Protein AF-A0A0C2V522-F1 (afdb_monomer_lite)

Secondary structure (DSSP, 8-state):
-------------------------PPPEEEEETTEEEEE-TTS-EEEEEEEEETTEEEEEETTS-EEEEEE--TTPPTTS-----

pLDDT: mean 73.03, std 18.6, range [40.16, 92.44]

Foldseek 3Di:
DDDDDDDDDDPPPPPPPPPPPCPPPDPFDWDDDPPWIFTADPVRHTQFTWDDPDFQWIFTAGPVRDGPDIGGDHGQDDPPDPRPDD

Structure (mmCIF, N/CA/C/O backbone):
data_AF-A0A0C2V522-F1
#
_entry.id   AF-A0A0C2V522-F1
#
loop_
_atom_site.group_PDB
_atom_site.id
_atom_site.type_symbol
_atom_site.label_atom_id
_atom_site.label_alt_id
_atom_site.label_comp_id
_atom_site.label_asym_id
_atom_site.label_entity_id
_atom_site.label_seq_id
_atom_site.pdbx_PDB_ins_code
_atom_site.Cartn_x
_atom_site.Cartn_y
_atom_site.Cartn_z
_atom_site.occupancy
_atom_site.B_iso_or_equiv
_atom_site.auth_seq_id
_atom_site.auth_comp_id
_atom_site.auth_asym_id
_atom_site.auth_atom_id
_atom_site.pdbx_PDB_model_num
ATOM 1 N N . MET A 1 1 ? -49.862 37.120 48.989 1.00 46.59 1 MET A N 1
ATOM 2 C CA . MET A 1 1 ? -49.437 37.067 47.575 1.00 46.59 1 MET A CA 1
ATOM 3 C C . MET A 1 1 ? -47.918 37.026 47.575 1.00 46.59 1 MET A C 1
ATOM 5 O O . MET A 1 1 ? -47.303 38.051 47.822 1.00 46.59 1 MET A O 1
ATOM 9 N N . ALA A 1 2 ? -47.323 35.840 47.446 1.00 40.16 2 ALA A N 1
ATOM 10 C CA . ALA A 1 2 ? -45.872 35.668 47.409 1.00 40.16 2 ALA A CA 1
ATOM 11 C C . ALA A 1 2 ? -45.518 35.084 46.039 1.00 40.16 2 ALA A C 1
ATOM 13 O O . ALA A 1 2 ? -45.932 33.975 45.712 1.00 40.16 2 ALA A O 1
ATOM 14 N N . SER A 1 3 ? -44.850 35.895 45.221 1.00 41.38 3 SER A N 1
ATOM 15 C CA . SER A 1 3 ? -44.381 35.537 43.884 1.00 41.38 3 SER A CA 1
ATOM 16 C C . SER A 1 3 ? -43.177 34.606 44.024 1.00 41.38 3 SER A C 1
ATOM 18 O O . SER A 1 3 ? -42.177 34.985 44.633 1.00 41.38 3 SER A O 1
ATOM 20 N N . MET A 1 4 ? -43.296 33.372 43.533 1.00 42.56 4 MET A N 1
ATOM 21 C CA . MET A 1 4 ? -42.229 32.373 43.561 1.00 42.56 4 MET A CA 1
ATOM 22 C C . MET A 1 4 ? -41.345 32.498 42.316 1.00 42.56 4 MET A C 1
ATOM 24 O O . MET A 1 4 ? -41.809 32.389 41.185 1.00 42.56 4 MET A O 1
ATOM 28 N N . ASN A 1 5 ? -40.065 32.733 42.601 1.00 46.88 5 ASN A N 1
ATOM 29 C CA . ASN A 1 5 ? -38.871 32.725 41.761 1.00 46.88 5 ASN A CA 1
ATOM 30 C C . ASN A 1 5 ? -38.956 31.945 40.436 1.00 46.88 5 ASN A C 1
ATOM 32 O O . ASN A 1 5 ? -39.045 30.719 40.419 1.00 46.88 5 ASN A O 1
ATOM 36 N N . THR A 1 6 ? -38.756 32.656 39.328 1.00 52.34 6 THR A N 1
ATOM 37 C CA . THR A 1 6 ? -38.333 32.087 38.044 1.00 52.34 6 THR A CA 1
ATOM 38 C C . THR A 1 6 ? -36.822 31.856 38.046 1.00 52.34 6 THR A C 1
ATOM 40 O O . THR A 1 6 ? -36.037 32.802 37.970 1.00 52.34 6 THR A O 1
ATOM 43 N N . THR A 1 7 ? -36.410 30.596 38.128 1.00 53.47 7 THR A N 1
ATOM 44 C CA . THR A 1 7 ? -35.025 30.148 37.932 1.00 53.47 7 THR A CA 1
ATOM 45 C C . THR A 1 7 ? -34.674 30.194 36.436 1.00 53.47 7 THR A C 1
ATOM 47 O O . THR A 1 7 ? -35.424 29.624 35.642 1.00 53.47 7 THR A O 1
ATOM 50 N N . PRO A 1 8 ? -33.564 30.817 36.000 1.00 51.12 8 PRO A N 1
ATOM 51 C CA . PRO A 1 8 ? -33.135 30.715 34.609 1.00 51.12 8 PRO A CA 1
ATOM 52 C C . PRO A 1 8 ? -32.456 29.360 34.363 1.00 51.12 8 PRO A C 1
ATOM 54 O O . PRO A 1 8 ? -31.426 29.041 34.956 1.00 51.12 8 PRO A O 1
ATOM 57 N N . THR A 1 9 ? -33.038 28.554 33.475 1.00 46.09 9 THR A N 1
ATOM 58 C CA . THR A 1 9 ? -32.465 27.293 32.992 1.00 46.09 9 THR A CA 1
ATOM 59 C C . THR A 1 9 ? -31.193 27.584 32.193 1.00 46.09 9 THR A C 1
ATOM 61 O O . THR A 1 9 ? -31.254 28.079 31.069 1.00 46.09 9 THR A O 1
ATOM 64 N N . ILE A 1 10 ? -30.027 27.294 32.768 1.00 54.06 10 ILE A N 1
ATOM 65 C CA . ILE A 1 10 ? -28.737 27.381 32.074 1.00 54.06 10 ILE A CA 1
ATOM 66 C C . ILE A 1 10 ? -28.645 26.189 31.115 1.00 54.06 10 ILE A C 1
ATOM 68 O O . ILE A 1 10 ? -28.456 25.050 31.538 1.00 54.06 10 ILE A O 1
ATOM 72 N N . ALA A 1 11 ? -28.800 26.444 29.817 1.00 44.62 11 ALA A N 1
ATOM 73 C CA . ALA A 1 11 ? -28.525 25.461 28.779 1.00 44.62 11 ALA A CA 1
ATOM 74 C C . ALA A 1 11 ? -27.004 25.257 28.675 1.00 44.62 11 ALA A C 1
ATOM 76 O O . ALA A 1 11 ? -26.287 26.084 28.114 1.00 44.62 11 ALA A O 1
ATOM 77 N N . VAL A 1 12 ? -26.500 24.163 29.247 1.00 48.72 12 VAL A N 1
ATOM 78 C CA . VAL A 1 12 ? -25.108 23.739 29.073 1.00 48.72 12 VAL A CA 1
ATOM 79 C C . VAL A 1 12 ? -24.969 23.158 27.667 1.00 48.72 12 VAL A C 1
ATOM 81 O O . VAL A 1 12 ? -25.355 22.021 27.404 1.00 48.72 12 VAL A O 1
ATOM 84 N N . LEU A 1 13 ? -24.436 23.961 26.747 1.00 41.84 13 LEU A N 1
ATOM 85 C CA . LEU A 1 13 ? -23.977 23.497 25.442 1.00 41.84 13 LEU A CA 1
ATOM 86 C C . LEU A 1 13 ? -22.751 22.604 25.670 1.00 41.84 13 LEU A C 1
ATOM 88 O O . LEU A 1 13 ? -21.643 23.093 2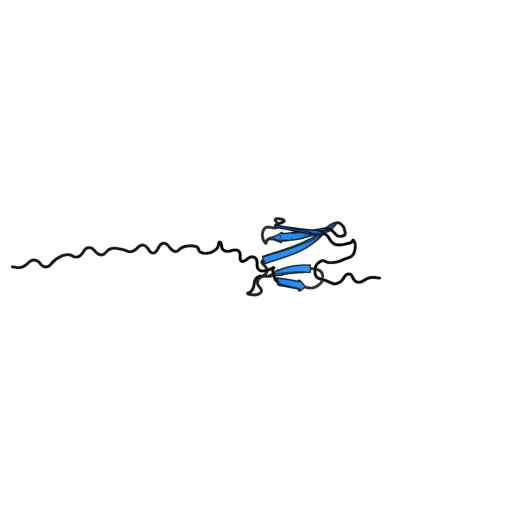5.885 1.00 41.84 13 LEU A O 1
ATOM 92 N N . ILE A 1 14 ? -22.959 21.287 25.665 1.00 53.66 14 ILE A N 1
ATOM 93 C CA . ILE A 1 14 ? -21.874 20.307 25.719 1.00 53.66 14 ILE A CA 1
ATOM 94 C C . ILE A 1 14 ? -21.143 20.387 24.379 1.00 53.66 14 ILE A C 1
ATOM 96 O O . ILE A 1 14 ? -21.564 19.808 23.375 1.00 53.66 14 ILE A O 1
ATOM 100 N N . LEU A 1 15 ? -20.057 21.158 24.366 1.00 45.19 15 LEU A N 1
ATOM 101 C CA . LEU A 1 15 ? -19.109 21.214 23.268 1.00 45.19 15 LEU A CA 1
ATOM 102 C C . LEU A 1 15 ? -18.517 19.808 23.127 1.00 45.19 15 LEU A C 1
ATOM 104 O O . LEU A 1 15 ? -17.670 19.391 23.914 1.00 45.19 15 LEU A O 1
ATOM 108 N N . SER A 1 16 ? -19.049 19.047 22.172 1.00 50.81 16 SER A N 1
ATOM 109 C CA . SER A 1 16 ? -18.587 17.702 21.849 1.00 50.81 16 SER A CA 1
ATOM 110 C C . SER A 1 16 ? -17.171 17.830 21.307 1.00 50.81 16 SER A C 1
ATOM 112 O O . SER A 1 16 ? -16.958 18.137 20.136 1.00 50.81 16 SER A O 1
ATOM 114 N N . THR A 1 17 ? -16.194 17.682 22.195 1.00 48.00 17 THR A N 1
ATOM 115 C CA . THR A 1 17 ? -14.783 17.636 21.849 1.00 48.00 17 THR A CA 1
ATOM 116 C C . THR A 1 17 ? -14.590 16.489 20.870 1.00 48.00 17 THR A C 1
ATOM 118 O O . THR A 1 17 ? -14.735 15.325 21.238 1.00 48.00 17 THR A O 1
ATOM 121 N N . ALA A 1 18 ? -14.270 16.818 19.621 1.00 43.91 18 ALA A N 1
ATOM 122 C CA . ALA A 1 18 ? -13.722 15.875 18.663 1.00 43.91 18 ALA A CA 1
ATOM 123 C C . ALA A 1 18 ? -12.315 15.476 19.138 1.00 43.91 18 ALA A C 1
ATOM 125 O O . ALA A 1 18 ? -11.297 15.972 18.657 1.00 43.91 18 ALA A O 1
ATOM 126 N N . THR A 1 19 ? -12.251 14.606 20.144 1.00 45.38 19 THR A N 1
ATOM 127 C CA . THR A 1 19 ? -11.041 13.895 20.552 1.00 45.38 19 THR A CA 1
ATOM 128 C C . THR A 1 19 ? -10.737 12.856 19.483 1.00 45.38 19 THR A C 1
ATOM 130 O O . THR A 1 19 ? -11.080 11.681 19.575 1.00 45.38 19 THR A O 1
ATOM 133 N N . SER A 1 20 ? -10.121 13.303 18.398 1.00 44.78 20 SER A N 1
ATOM 134 C CA . SER A 1 20 ? -9.595 12.423 17.353 1.00 44.78 20 SER A CA 1
ATOM 135 C C . SER A 1 20 ? -8.256 12.959 16.861 1.00 44.78 20 SER A C 1
ATOM 137 O O . SER A 1 20 ? -8.021 13.068 15.667 1.00 44.78 20 SER A O 1
ATOM 139 N N . ALA A 1 21 ? -7.388 13.363 17.788 1.00 42.81 21 ALA A N 1
ATOM 140 C CA . ALA A 1 21 ? -6.057 13.873 17.457 1.00 42.81 21 ALA A CA 1
ATOM 141 C C . ALA A 1 21 ? -4.969 13.351 18.404 1.00 42.81 21 ALA A C 1
ATOM 143 O O . ALA A 1 21 ? -3.921 13.964 18.558 1.00 42.81 21 ALA A O 1
ATOM 144 N N . LEU A 1 22 ? -5.201 12.196 19.028 1.00 44.00 22 LEU A N 1
ATOM 145 C CA . LEU A 1 22 ? -4.114 11.381 19.550 1.00 44.00 22 LEU A CA 1
ATOM 146 C C . LEU A 1 22 ? -3.953 10.244 18.552 1.00 44.00 22 LEU A C 1
ATOM 148 O O . LEU A 1 22 ? -4.522 9.168 18.717 1.00 44.00 22 LEU A O 1
ATOM 152 N N . ALA A 1 23 ? -3.244 10.529 17.458 1.00 48.53 23 ALA A N 1
ATOM 153 C CA . ALA A 1 23 ? -2.625 9.478 16.673 1.00 48.53 23 ALA A CA 1
ATOM 154 C C . ALA A 1 23 ? -1.655 8.783 17.629 1.00 48.53 23 ALA A C 1
ATOM 156 O O . ALA A 1 23 ? -0.540 9.248 17.848 1.00 48.53 23 ALA A O 1
ATOM 157 N N . ALA A 1 24 ? -2.142 7.746 18.310 1.00 47.19 24 ALA A N 1
ATOM 158 C CA . ALA A 1 24 ? -1.284 6.852 19.049 1.00 47.19 24 ALA A CA 1
ATOM 159 C C . ALA A 1 24 ? -0.216 6.393 18.058 1.00 47.19 24 ALA A C 1
ATOM 161 O O . ALA A 1 24 ? -0.552 5.884 16.985 1.00 47.19 24 ALA A O 1
ATOM 162 N N . ASP A 1 25 ? 1.050 6.599 18.412 1.00 55.16 25 ASP A N 1
ATOM 163 C CA . ASP A 1 25 ? 2.236 6.130 17.688 1.00 55.16 25 ASP A CA 1
ATOM 164 C C . ASP A 1 25 ? 2.345 4.593 17.792 1.00 55.16 25 ASP A C 1
ATOM 166 O O . ASP A 1 25 ? 3.378 3.997 18.080 1.00 55.16 25 ASP A O 1
ATOM 170 N N . THR A 1 26 ? 1.206 3.915 17.665 1.00 57.12 26 THR A N 1
ATOM 171 C CA . THR A 1 26 ? 1.123 2.476 17.541 1.00 57.12 26 THR A CA 1
ATOM 172 C C . THR A 1 26 ? 1.469 2.127 16.105 1.00 57.12 26 THR A C 1
ATOM 174 O O . THR A 1 26 ? 0.829 2.657 15.188 1.00 57.12 26 T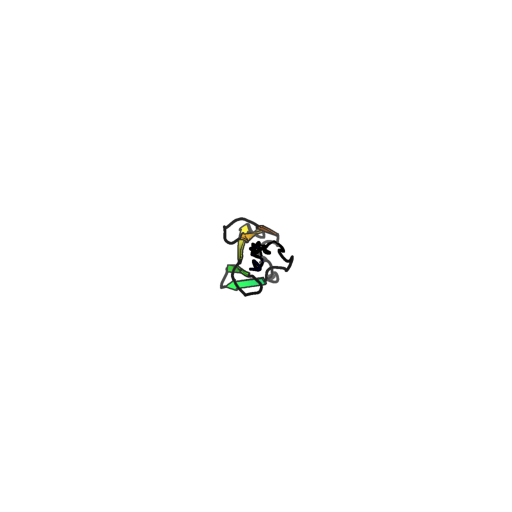HR A O 1
ATOM 177 N N . PRO A 1 27 ? 2.446 1.233 15.887 1.00 62.34 27 PRO A N 1
ATOM 178 C CA . PRO A 1 27 ? 2.778 0.790 14.547 1.00 62.34 27 PRO A CA 1
ATOM 179 C C . PRO A 1 27 ? 1.514 0.222 13.883 1.00 62.34 27 PRO A C 1
ATOM 181 O O . PRO A 1 27 ? 0.794 -0.561 14.515 1.00 62.34 27 PRO A O 1
ATOM 184 N N . PRO A 1 28 ? 1.203 0.625 12.637 1.00 71.12 28 PRO A N 1
ATOM 185 C CA . PRO A 1 28 ? 0.046 0.098 11.936 1.00 71.12 28 PRO A CA 1
ATOM 186 C C . PRO A 1 28 ? 0.197 -1.415 11.794 1.00 71.12 28 PRO A C 1
ATOM 188 O O . PRO A 1 28 ? 1.279 -1.922 11.490 1.00 71.12 28 PRO A O 1
ATOM 191 N N . SER A 1 29 ? -0.898 -2.138 12.005 1.00 85.25 29 SER A N 1
ATOM 192 C CA . SER A 1 29 ? -0.927 -3.565 11.700 1.00 85.25 29 SER A CA 1
ATOM 193 C C . SER A 1 29 ? -0.926 -3.754 10.187 1.00 85.25 29 SER A C 1
ATOM 195 O O . SER A 1 29 ? -1.350 -2.870 9.441 1.00 85.25 29 SER A O 1
ATOM 197 N N . ILE A 1 30 ? -0.443 -4.902 9.719 1.00 87.75 30 ILE A N 1
ATOM 198 C CA . ILE A 1 30 ? -0.295 -5.174 8.289 1.00 87.75 30 ILE A CA 1
ATOM 199 C C . ILE A 1 30 ? -1.132 -6.388 7.919 1.00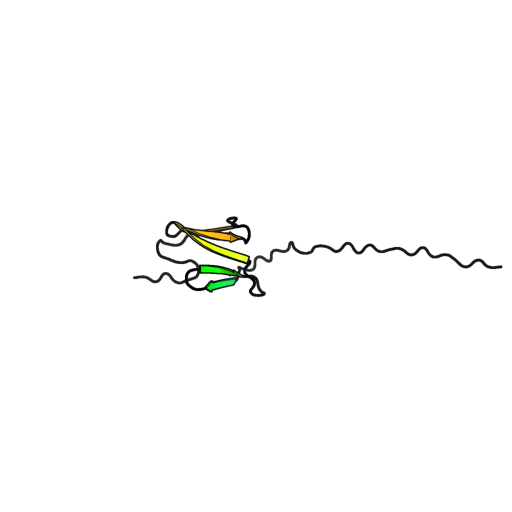 87.75 30 ILE A C 1
ATOM 201 O O . ILE A 1 30 ? -1.118 -7.402 8.616 1.00 87.75 30 ILE A O 1
ATOM 205 N N . ARG A 1 31 ? -1.859 -6.284 6.809 1.00 88.50 31 ARG A N 1
ATOM 206 C CA . ARG A 1 31 ? -2.614 -7.386 6.212 1.00 88.50 31 ARG A CA 1
ATOM 207 C C . ARG A 1 31 ? -2.111 -7.620 4.795 1.00 88.50 31 ARG A C 1
ATOM 209 O O . ARG A 1 31 ? -2.064 -6.687 4.000 1.00 88.50 31 ARG A O 1
ATOM 216 N N . VAL A 1 32 ? -1.776 -8.865 4.473 1.00 87.00 32 VAL A N 1
ATOM 217 C CA . VAL A 1 32 ? -1.370 -9.271 3.122 1.00 87.00 32 VAL A CA 1
ATOM 218 C C . VAL A 1 32 ? -2.519 -10.037 2.475 1.00 87.00 32 VAL A C 1
ATOM 220 O O . VAL A 1 32 ? -3.040 -10.982 3.066 1.00 87.00 32 VAL A O 1
ATOM 223 N N . ILE A 1 33 ? -2.938 -9.616 1.281 1.00 84.75 33 ILE A N 1
ATOM 224 C CA . ILE A 1 33 ? -3.968 -10.291 0.481 1.00 84.75 33 ILE A CA 1
ATOM 225 C C . ILE A 1 33 ? -3.401 -10.501 -0.922 1.00 84.75 33 ILE A C 1
ATOM 227 O O . ILE A 1 33 ? -3.191 -9.547 -1.671 1.00 84.75 33 ILE A O 1
ATOM 231 N N . GLY A 1 34 ? -3.127 -11.757 -1.280 1.00 83.50 34 GLY A N 1
ATOM 232 C CA . GLY A 1 34 ? -2.421 -12.076 -2.520 1.00 83.50 34 GLY A CA 1
ATOM 233 C C . GLY A 1 34 ? -1.044 -11.407 -2.552 1.00 83.50 34 GLY A C 1
ATOM 234 O O . GLY A 1 34 ? -0.215 -11.662 -1.686 1.00 83.50 34 GLY A O 1
ATOM 235 N N . GLN A 1 35 ? -0.818 -10.538 -3.540 1.00 78.31 35 GLN A N 1
ATOM 236 C CA . GLN A 1 35 ? 0.428 -9.772 -3.697 1.00 78.31 35 GLN A CA 1
ATOM 237 C C . GLN A 1 35 ? 0.342 -8.344 -3.123 1.00 78.31 35 GLN A C 1
ATOM 239 O O . GLN A 1 35 ? 1.282 -7.565 -3.264 1.00 78.31 35 GLN A O 1
ATOM 244 N N . GLN A 1 36 ? -0.785 -7.969 -2.512 1.00 83.06 36 GLN A N 1
ATOM 245 C CA . GLN A 1 36 ? -1.025 -6.616 -2.009 1.00 83.06 36 GLN A CA 1
ATOM 246 C C . GLN A 1 36 ? -0.859 -6.555 -0.492 1.00 83.06 36 GLN A C 1
ATOM 248 O O . GLN A 1 36 ? -1.292 -7.450 0.236 1.00 83.06 36 GLN A O 1
ATOM 253 N N . VAL A 1 37 ? -0.253 -5.466 -0.020 1.00 87.81 37 VAL A N 1
ATOM 254 C CA . VAL A 1 37 ? 0.009 -5.216 1.397 1.00 87.81 37 VAL A CA 1
ATOM 255 C C . VAL A 1 37 ? -0.797 -3.998 1.839 1.00 87.81 37 VAL A C 1
ATOM 257 O O . VAL A 1 37 ? -0.739 -2.941 1.214 1.00 87.81 37 VAL A O 1
ATOM 260 N N . TYR A 1 38 ? -1.549 -4.141 2.923 1.00 89.75 38 TYR A N 1
ATOM 261 C CA . TYR A 1 38 ? -2.432 -3.117 3.471 1.00 89.75 38 TYR A CA 1
ATOM 262 C C . TYR A 1 38 ? -2.016 -2.761 4.889 1.00 89.75 38 TYR A C 1
ATOM 264 O O . TYR A 1 38 ? -1.661 -3.646 5.668 1.00 89.75 38 TYR A O 1
ATOM 272 N N . THR A 1 39 ? -2.124 -1.486 5.247 1.00 89.31 39 THR A N 1
ATOM 273 C CA . THR A 1 39 ? -2.101 -1.079 6.653 1.00 89.31 39 THR A CA 1
ATOM 274 C C . THR A 1 39 ? -3.513 -1.170 7.210 1.00 89.31 39 THR A C 1
ATOM 276 O O . THR A 1 39 ? -4.476 -0.802 6.532 1.00 89.31 39 THR A O 1
ATOM 279 N N . VAL A 1 40 ? -3.654 -1.669 8.434 1.00 90.31 40 VAL A N 1
ATOM 280 C CA . VAL A 1 40 ? -4.939 -1.780 9.125 1.00 90.31 40 VAL A CA 1
ATOM 281 C C . VAL A 1 40 ? -4.880 -1.157 10.517 1.00 90.31 40 VAL A C 1
ATOM 283 O O . VAL A 1 40 ? -3.827 -1.136 11.161 1.00 90.31 40 VAL A O 1
ATOM 286 N N . ASP A 1 41 ? -6.013 -0.624 10.968 1.00 87.50 41 ASP A N 1
ATOM 287 C CA . ASP A 1 41 ? -6.182 -0.135 12.336 1.00 87.50 41 ASP A CA 1
ATOM 288 C C . ASP A 1 41 ? -6.332 -1.298 13.338 1.00 87.50 41 ASP A C 1
ATOM 290 O O . ASP A 1 41 ? -6.407 -2.473 12.973 1.00 87.50 41 ASP A O 1
ATOM 294 N N . GLN A 1 42 ? -6.420 -0.965 14.628 1.00 84.62 42 GLN A N 1
ATOM 295 C CA . GLN A 1 42 ? -6.617 -1.945 15.706 1.00 84.62 42 GLN A CA 1
ATOM 296 C C . GLN A 1 42 ? -7.948 -2.711 15.617 1.00 84.62 42 GLN A C 1
ATOM 298 O O . GLN A 1 42 ? -8.103 -3.752 16.249 1.00 84.62 42 GLN A O 1
ATOM 303 N N . ARG A 1 43 ? -8.919 -2.203 14.851 1.00 86.56 43 ARG A N 1
ATOM 304 C CA . ARG A 1 43 ? -10.216 -2.845 14.599 1.00 86.56 43 ARG A CA 1
ATOM 305 C C . ARG A 1 43 ? -10.182 -3.716 13.337 1.00 86.56 43 ARG A C 1
ATOM 307 O O . ARG A 1 43 ? -11.176 -4.359 13.014 1.00 86.56 43 ARG A O 1
ATOM 314 N N . GLY A 1 44 ? -9.050 -3.752 12.632 1.00 84.62 44 GLY A N 1
ATOM 315 C CA . GLY A 1 44 ? -8.843 -4.514 11.408 1.00 84.62 44 GLY A CA 1
ATOM 316 C C . GLY A 1 44 ? -9.318 -3.817 10.132 1.00 84.62 44 GLY A C 1
ATOM 317 O O . GLY A 1 44 ? -9.283 -4.462 9.077 1.00 84.62 44 GLY A O 1
ATOM 318 N N . ASN A 1 45 ? -9.730 -2.546 10.191 1.00 88.88 45 ASN A N 1
ATOM 319 C CA . ASN A 1 45 ? -10.124 -1.774 9.011 1.00 88.88 45 ASN A CA 1
ATOM 320 C C . ASN A 1 45 ? -8.894 -1.344 8.220 1.00 88.88 45 ASN A C 1
ATOM 322 O O . ASN A 1 45 ? -7.889 -0.946 8.800 1.00 88.88 45 ASN A O 1
ATOM 326 N N . THR A 1 46 ? -8.992 -1.353 6.893 1.00 90.56 46 THR A N 1
ATOM 327 C CA . THR A 1 46 ? -7.905 -0.889 6.020 1.00 90.56 46 THR A CA 1
ATOM 328 C C . THR A 1 46 ? -7.741 0.622 6.121 1.00 90.56 46 THR A C 1
ATOM 330 O O . THR A 1 46 ? -8.674 1.364 5.832 1.00 90.56 46 THR A O 1
ATOM 333 N N . THR A 1 47 ? -6.548 1.080 6.485 1.00 90.00 47 THR A N 1
ATOM 334 C CA . THR A 1 47 ? -6.177 2.499 6.613 1.00 90.00 47 THR A CA 1
ATOM 335 C C . THR A 1 47 ? -5.280 2.987 5.479 1.00 90.00 47 THR A C 1
ATOM 337 O O . THR A 1 47 ? -5.042 4.187 5.356 1.00 90.00 47 THR A O 1
ATOM 340 N N . GLY A 1 48 ? -4.788 2.076 4.642 1.00 91.56 48 GLY A N 1
ATOM 341 C CA . GLY A 1 48 ? -3.842 2.405 3.590 1.00 91.56 48 GLY A CA 1
ATOM 342 C C . GLY A 1 48 ? -3.295 1.180 2.872 1.00 91.56 48 GLY A C 1
ATOM 343 O O . GLY A 1 48 ? -3.669 0.037 3.152 1.00 91.56 48 GLY A O 1
ATOM 344 N N . THR A 1 49 ? -2.393 1.432 1.932 1.00 92.44 49 THR A N 1
ATOM 345 C CA . THR A 1 49 ? -1.754 0.408 1.096 1.00 92.44 49 THR A CA 1
ATOM 346 C C . THR A 1 49 ? -0.254 0.619 1.054 1.00 92.44 49 THR A C 1
ATOM 348 O O . THR A 1 49 ? 0.203 1.758 1.024 1.00 92.44 49 THR A O 1
ATOM 351 N N . ILE A 1 50 ? 0.510 -0.462 0.978 1.00 91.25 50 ILE A N 1
ATOM 352 C CA . ILE A 1 50 ? 1.957 -0.429 0.795 1.00 91.25 50 ILE A CA 1
ATOM 353 C C . ILE A 1 50 ? 2.257 -0.968 -0.600 1.00 91.25 50 ILE A C 1
ATOM 355 O O . ILE A 1 50 ? 1.863 -2.087 -0.932 1.00 91.25 50 ILE A O 1
ATOM 359 N N . ARG A 1 51 ? 2.931 -0.166 -1.427 1.00 90.12 51 A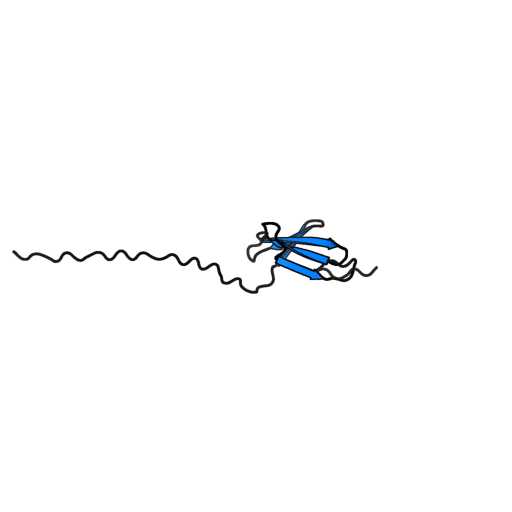RG A N 1
ATOM 360 C CA . ARG A 1 51 ? 3.266 -0.529 -2.810 1.00 90.12 51 ARG A CA 1
ATOM 361 C C . ARG A 1 51 ? 4.729 -0.271 -3.119 1.00 90.12 51 ARG A C 1
ATOM 363 O O . ARG A 1 51 ? 5.275 0.740 -2.688 1.00 90.12 51 ARG A O 1
ATOM 370 N N . GLU A 1 52 ? 5.336 -1.141 -3.909 1.00 89.56 52 GLU A N 1
ATOM 371 C CA . GLU A 1 52 ? 6.662 -0.899 -4.470 1.00 89.56 52 GLU A CA 1
ATOM 372 C C . GLU A 1 52 ? 6.540 0.050 -5.668 1.00 89.56 52 GLU A C 1
ATOM 374 O O . GLU A 1 52 ? 5.715 -0.169 -6.557 1.00 89.56 52 GLU A O 1
ATOM 379 N N . LEU A 1 53 ? 7.318 1.132 -5.673 1.00 87.81 53 LEU A N 1
ATOM 380 C CA . LEU A 1 53 ? 7.393 2.063 -6.807 1.00 87.81 53 LEU A CA 1
ATOM 381 C C . LEU A 1 53 ? 8.613 1.818 -7.686 1.00 87.81 53 LEU A C 1
ATOM 383 O O . LEU A 1 53 ? 8.548 1.973 -8.902 1.00 87.81 53 LEU A O 1
ATOM 387 N N . SER A 1 54 ? 9.723 1.441 -7.068 1.00 88.38 54 SER A N 1
ATOM 388 C CA . SER A 1 54 ? 10.935 0.987 -7.739 1.00 88.38 54 SER A CA 1
ATOM 389 C C . SER A 1 54 ? 11.574 -0.100 -6.877 1.00 88.38 54 SER A C 1
ATOM 391 O O . SER A 1 54 ? 11.276 -0.134 -5.684 1.00 88.38 54 SER A O 1
ATOM 393 N N . PRO A 1 55 ? 12.454 -0.959 -7.418 1.00 88.75 55 PRO A N 1
ATOM 394 C CA . PRO A 1 55 ? 13.041 -2.058 -6.654 1.00 88.75 55 PRO A CA 1
ATOM 395 C C . PRO A 1 55 ? 13.625 -1.597 -5.311 1.00 88.75 55 PRO A C 1
ATOM 397 O O . PRO A 1 55 ? 14.511 -0.740 -5.283 1.00 88.75 55 PRO A O 1
ATOM 400 N N . GLY A 1 56 ? 13.108 -2.138 -4.206 1.00 86.38 56 GLY A N 1
ATOM 401 C CA . GLY A 1 56 ? 13.519 -1.786 -2.842 1.00 86.38 56 GLY A CA 1
ATOM 402 C C . GLY A 1 56 ? 12.953 -0.465 -2.301 1.00 86.38 56 GLY A C 1
ATOM 403 O O . GLY A 1 56 ? 13.267 -0.076 -1.179 1.00 86.38 56 GLY A O 1
ATOM 404 N N . ASN A 1 57 ? 12.110 0.239 -3.057 1.00 90.50 57 ASN A N 1
ATOM 405 C CA . ASN A 1 57 ? 11.470 1.485 -2.642 1.00 90.50 57 ASN A CA 1
ATOM 406 C C . ASN A 1 57 ? 9.955 1.309 -2.537 1.00 90.50 57 ASN A C 1
ATOM 408 O O . ASN A 1 57 ? 9.232 1.251 -3.539 1.00 90.50 57 ASN A O 1
ATOM 412 N N . TRP A 1 58 ? 9.479 1.277 -1.299 1.00 90.62 58 TRP A N 1
ATOM 413 C CA . TRP A 1 58 ? 8.092 1.025 -0.957 1.00 90.62 58 TRP A CA 1
ATOM 414 C C . TRP A 1 58 ? 7.442 2.277 -0.388 1.00 90.62 58 TRP A C 1
ATOM 416 O O . TRP A 1 58 ? 7.970 2.926 0.510 1.00 90.62 58 TRP A O 1
ATOM 426 N N . HIS A 1 59 ? 6.263 2.610 -0.888 1.00 91.69 59 HIS A N 1
ATOM 427 C CA . HIS A 1 59 ? 5.467 3.735 -0.427 1.00 91.69 59 HIS A CA 1
ATOM 428 C C . HIS A 1 59 ? 4.270 3.219 0.359 1.00 91.69 59 HIS A C 1
ATOM 430 O O . HIS A 1 59 ? 3.492 2.405 -0.141 1.00 91.69 59 HIS A O 1
ATOM 436 N N . VAL A 1 60 ? 4.111 3.730 1.575 1.00 90.38 60 VAL A N 1
ATOM 437 C CA . VAL A 1 60 ? 2.888 3.605 2.361 1.00 90.38 60 VAL A CA 1
ATOM 438 C C . VAL A 1 60 ? 1.988 4.765 1.969 1.00 90.38 60 VAL A C 1
ATOM 440 O O . VAL A 1 60 ? 2.341 5.932 2.156 1.00 90.38 60 VAL A O 1
ATOM 443 N N . LEU A 1 61 ? 0.843 4.432 1.398 1.00 91.25 61 LEU A N 1
ATOM 444 C CA . LEU A 1 61 ? -0.183 5.365 0.972 1.00 91.25 61 LEU A CA 1
ATOM 445 C C . LEU A 1 61 ? -1.341 5.339 1.962 1.00 91.25 61 LEU A C 1
ATOM 447 O O . LEU A 1 61 ? -1.742 4.260 2.399 1.00 91.25 61 LEU A O 1
ATOM 451 N N . ASP A 1 62 ? -1.903 6.502 2.270 1.00 90.06 62 ASP A N 1
ATOM 452 C CA . ASP A 1 62 ? -3.186 6.585 2.967 1.00 90.06 62 ASP A CA 1
ATOM 453 C C . ASP A 1 62 ? -4.365 6.218 2.041 1.00 90.06 62 ASP A C 1
ATOM 455 O O . ASP A 1 62 ? -4.204 5.948 0.847 1.00 90.06 62 ASP A O 1
ATOM 459 N N . GLN A 1 63 ? -5.586 6.245 2.581 1.00 89.12 63 GLN A N 1
ATOM 460 C CA . GLN A 1 63 ? -6.817 6.011 1.811 1.00 89.12 63 GLN A CA 1
ATOM 461 C C . GLN A 1 63 ? -7.064 7.037 0.690 1.00 89.12 63 GLN A C 1
ATOM 463 O O . GLN A 1 63 ? -7.864 6.775 -0.206 1.00 89.12 63 GLN A O 1
ATOM 468 N N . LYS A 1 64 ? -6.407 8.202 0.726 1.00 90.19 64 LYS A N 1
ATOM 469 C CA . LYS A 1 64 ? -6.490 9.243 -0.309 1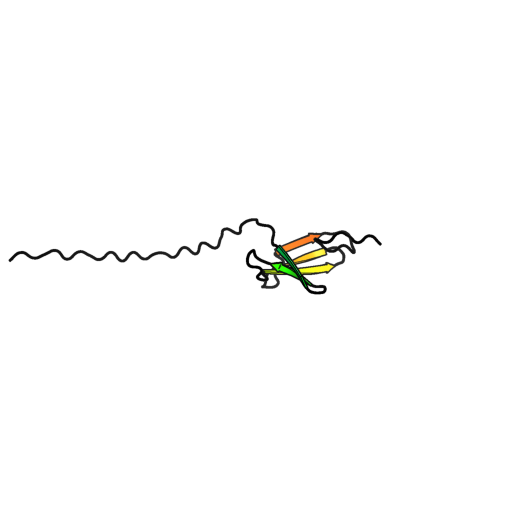.00 90.19 64 LYS A CA 1
ATOM 470 C C . LYS A 1 64 ? -5.415 9.068 -1.388 1.00 90.19 64 LYS A C 1
ATOM 472 O O . LYS A 1 64 ? -5.380 9.845 -2.338 1.00 90.19 64 LYS A O 1
ATOM 477 N N . GLY A 1 65 ? -4.544 8.064 -1.258 1.00 86.75 65 GLY A N 1
ATOM 478 C CA . GLY A 1 65 ? -3.431 7.815 -2.169 1.00 86.75 65 GLY A CA 1
ATOM 479 C C . GLY A 1 65 ? -2.218 8.718 -1.930 1.00 86.75 65 GLY A C 1
ATOM 480 O O . GLY A 1 65 ? -1.301 8.722 -2.754 1.00 86.75 65 GLY A O 1
ATOM 481 N N . MET A 1 66 ? -2.177 9.472 -0.829 1.00 91.12 66 MET A N 1
ATOM 482 C CA . MET A 1 66 ? -1.016 10.283 -0.469 1.00 91.12 66 MET A CA 1
ATOM 483 C C . MET A 1 66 ? 0.048 9.417 0.196 1.00 91.12 66 MET A C 1
ATOM 485 O O . MET A 1 66 ? -0.256 8.603 1.065 1.00 91.12 66 MET A O 1
ATOM 489 N N . THR A 1 67 ? 1.314 9.614 -0.181 1.00 90.69 67 THR A N 1
ATOM 490 C CA . THR A 1 67 ? 2.426 8.947 0.508 1.00 90.69 67 THR A CA 1
ATOM 491 C C . THR A 1 67 ? 2.574 9.530 1.905 1.00 90.69 67 THR A C 1
ATOM 493 O O . THR A 1 67 ? 2.909 10.701 2.056 1.00 90.69 67 THR A O 1
ATOM 496 N N . VAL A 1 68 ? 2.350 8.696 2.915 1.00 89.69 68 VAL A N 1
ATOM 497 C CA . VAL A 1 68 ? 2.549 9.052 4.327 1.00 89.69 68 VAL A CA 1
ATOM 498 C C . VAL A 1 68 ? 3.906 8.595 4.844 1.00 89.69 68 VAL A C 1
ATOM 500 O O . VAL A 1 68 ? 4.417 9.148 5.814 1.00 89.69 68 VAL A O 1
ATOM 503 N N . ARG A 1 69 ? 4.507 7.585 4.202 1.00 86.12 69 ARG A N 1
ATOM 504 C CA . ARG A 1 69 ? 5.829 7.071 4.564 1.00 86.12 69 ARG A CA 1
ATOM 505 C C . ARG A 1 69 ? 6.483 6.352 3.392 1.00 86.12 69 ARG A C 1
ATOM 507 O O . ARG A 1 69 ? 5.802 5.718 2.590 1.00 86.12 69 ARG A O 1
ATOM 514 N N . THR A 1 70 ? 7.807 6.383 3.360 1.00 89.38 70 THR A N 1
ATOM 515 C CA . THR A 1 70 ? 8.628 5.575 2.455 1.00 89.38 70 THR A CA 1
ATOM 516 C C . THR A 1 70 ? 9.408 4.543 3.265 1.00 89.38 70 THR A C 1
ATOM 518 O O . THR A 1 70 ? 9.842 4.820 4.386 1.00 89.38 70 THR A O 1
ATOM 521 N N . ILE A 1 71 ? 9.559 3.341 2.721 1.00 88.06 71 ILE A N 1
ATOM 522 C CA . ILE A 1 71 ? 10.304 2.232 3.309 1.00 88.06 71 ILE A CA 1
ATOM 523 C C . ILE A 1 71 ? 11.332 1.787 2.275 1.00 88.06 71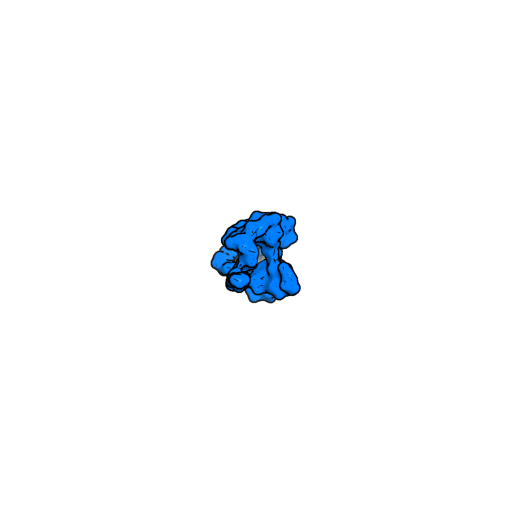 ILE A C 1
ATOM 525 O O . ILE A 1 71 ? 10.983 1.468 1.140 1.00 88.06 71 ILE A O 1
ATOM 529 N N . GLN A 1 72 ? 12.597 1.773 2.679 1.00 89.12 72 GLN A N 1
ATOM 530 C CA . GLN A 1 72 ? 13.694 1.289 1.855 1.00 89.12 72 GLN A CA 1
ATOM 531 C C . GLN A 1 72 ? 14.092 -0.109 2.314 1.00 89.12 72 GLN A C 1
ATOM 533 O O . GLN A 1 72 ? 14.347 -0.340 3.497 1.00 89.12 72 GLN A O 1
ATOM 538 N N . THR A 1 73 ? 14.135 -1.035 1.368 1.00 84.88 73 THR A N 1
ATOM 539 C CA . THR A 1 73 ? 14.606 -2.407 1.541 1.00 84.88 73 THR A CA 1
ATOM 540 C C . THR A 1 73 ? 15.654 -2.713 0.471 1.00 84.88 73 THR A C 1
ATOM 542 O O . THR A 1 73 ? 15.715 -2.028 -0.553 1.00 84.88 73 THR A O 1
ATOM 545 N N . PRO A 1 74 ? 16.512 -3.728 0.669 1.00 85.75 74 PRO A N 1
ATOM 546 C CA . PRO A 1 74 ? 17.351 -4.219 -0.414 1.00 85.75 74 PRO A CA 1
ATOM 547 C C . PRO A 1 74 ? 16.497 -4.626 -1.631 1.00 85.75 74 PRO A C 1
ATOM 549 O O . PRO A 1 74 ? 15.375 -5.116 -1.448 1.00 85.75 74 PRO A O 1
ATOM 552 N N . PRO A 1 75 ? 17.000 -4.460 -2.868 1.00 81.81 75 PRO A N 1
ATOM 553 C CA . PRO A 1 75 ? 16.272 -4.869 -4.065 1.00 81.81 75 PRO A CA 1
ATOM 554 C C . PRO A 1 75 ? 15.855 -6.344 -3.997 1.00 81.81 75 PRO A C 1
ATOM 556 O O . PRO A 1 75 ? 16.670 -7.210 -3.684 1.00 81.81 75 PRO A O 1
ATOM 559 N N . GLY A 1 76 ? 14.585 -6.627 -4.292 1.00 77.25 76 GLY A N 1
ATOM 560 C CA . GLY A 1 76 ? 14.019 -7.980 -4.219 1.00 77.25 76 GLY A CA 1
ATOM 561 C C . GLY A 1 76 ? 13.494 -8.387 -2.837 1.00 77.25 76 GLY A C 1
ATOM 562 O O . GLY A 1 76 ? 12.929 -9.471 -2.708 1.00 77.25 76 GLY A O 1
ATOM 563 N N . CYS A 1 77 ? 13.621 -7.532 -1.819 1.00 80.38 77 CYS A N 1
ATOM 564 C CA . CYS A 1 77 ? 13.020 -7.756 -0.509 1.00 80.38 77 CYS A CA 1
ATOM 565 C C . CYS A 1 77 ? 11.713 -6.981 -0.341 1.00 80.38 77 CYS A C 1
ATOM 567 O O . CYS A 1 77 ? 11.655 -5.771 -0.578 1.00 80.38 77 CYS A O 1
ATOM 569 N N . GLN A 1 78 ? 10.689 -7.663 0.167 1.00 78.81 78 GLN A N 1
ATOM 570 C CA . GLN A 1 78 ? 9.450 -7.027 0.601 1.00 78.81 78 GLN A CA 1
ATOM 571 C C . GLN A 1 78 ? 9.597 -6.503 2.035 1.00 78.81 78 GLN A C 1
ATOM 573 O O . GLN A 1 78 ? 10.247 -7.144 2.864 1.00 78.81 78 GLN A O 1
ATOM 578 N N . PRO A 1 79 ? 9.001 -5.351 2.367 1.00 75.81 79 PRO A N 1
ATOM 579 C CA . PRO A 1 79 ? 8.999 -4.857 3.728 1.00 75.81 79 PRO A CA 1
ATOM 580 C C . PRO A 1 79 ? 8.164 -5.804 4.597 1.00 75.81 79 PRO A C 1
ATOM 582 O O . PRO A 1 79 ? 7.159 -6.353 4.147 1.00 75.81 79 PRO A O 1
ATOM 585 N N . PHE A 1 80 ? 8.578 -5.984 5.852 1.00 74.44 80 PHE A N 1
ATOM 586 C CA . PHE A 1 80 ? 7.879 -6.805 6.858 1.00 74.44 80 PHE A CA 1
ATOM 587 C C . PHE A 1 80 ? 7.834 -8.314 6.584 1.00 74.44 80 PHE A C 1
ATOM 589 O O . PHE A 1 80 ? 7.277 -9.061 7.386 1.00 74.44 80 PHE A O 1
ATOM 596 N N . LEU A 1 81 ? 8.459 -8.769 5.501 1.00 73.00 81 LEU A N 1
ATOM 597 C CA . LEU A 1 81 ? 8.730 -10.174 5.241 1.00 73.00 81 LEU A CA 1
ATOM 598 C C . LEU A 1 81 ? 10.247 -10.380 5.242 1.00 73.00 81 LEU A C 1
ATOM 600 O O . LEU A 1 81 ? 10.989 -9.486 4.825 1.00 73.00 81 LEU A O 1
ATOM 604 N N . PRO A 1 82 ? 10.744 -11.526 5.730 1.00 70.44 82 PRO A N 1
ATOM 605 C CA . PRO A 1 82 ? 12.157 -11.834 5.600 1.00 70.44 82 PRO A CA 1
ATOM 606 C C . PRO A 1 82 ? 12.536 -11.839 4.117 1.00 70.44 82 PRO A C 1
ATOM 608 O O . PRO A 1 82 ? 11.814 -12.398 3.289 1.00 70.44 82 PRO A O 1
ATOM 611 N N . CYS A 1 83 ? 13.674 -11.221 3.789 1.00 70.81 83 CYS A N 1
ATOM 612 C CA . CYS A 1 83 ? 14.279 -11.349 2.470 1.00 70.81 83 CYS A CA 1
ATOM 613 C C . CYS A 1 83 ? 14.456 -12.841 2.181 1.00 70.81 83 CYS A C 1
ATOM 615 O O . CYS A 1 83 ? 15.283 -13.497 2.817 1.00 70.81 83 CYS A O 1
ATOM 617 N N . GLN A 1 84 ? 13.674 -13.388 1.250 1.00 64.62 84 GLN A N 1
ATOM 618 C CA . GLN A 1 84 ? 13.918 -14.734 0.756 1.00 64.62 84 GLN A CA 1
ATOM 619 C C . GLN A 1 84 ? 15.181 -14.661 -0.099 1.00 64.62 84 GLN A C 1
ATOM 621 O O . GLN A 1 84 ? 15.135 -14.310 -1.276 1.00 64.62 84 GLN A O 1
ATOM 626 N N . GLY A 1 85 ? 16.329 -14.892 0.543 1.00 57.66 85 GLY A N 1
ATOM 627 C CA . GLY A 1 85 ? 17.586 -15.116 -0.153 1.00 57.66 85 GLY A CA 1
ATOM 628 C C . GLY A 1 85 ? 17.382 -16.248 -1.154 1.00 57.66 85 GLY A C 1
ATOM 629 O O . GLY A 1 85 ? 16.854 -17.299 -0.792 1.00 57.66 85 GLY A O 1
ATOM 630 N N . ARG A 1 86 ? 17.725 -15.984 -2.414 1.00 46.41 86 ARG A N 1
ATOM 631 C CA . ARG A 1 86 ? 17.895 -17.033 -3.419 1.00 46.41 86 ARG A CA 1
ATOM 632 C C . ARG A 1 86 ? 19.075 -17.921 -3.058 1.00 46.41 86 ARG A C 1
ATOM 634 O O . ARG A 1 86 ? 20.084 -17.359 -2.577 1.00 46.41 86 ARG A O 1
#

Sequence (86 aa):
MASMNTTPTIAVLILSTATSALAADTPPSIRVIGQQVYTVDQRGNTTGTIRELSPGNWHVLDQKGMTVRTIQTPPGCQPFLPCQGR

Radius of gyration: 25.1 Å; chains: 1; bounding box: 67×54×55 Å

Organism: NCBI:txid272627